Protein AF-A0A6P8AQR3-F1 (afdb_monomer_lite)

InterPro domains:
  IPR016169 FAD-binding, type PCMH, subdomain 2 [G3DSA:3.30.465.10] (31-129)
  IPR036318 FAD-binding, type PCMH-like superfamily [SSF56176] (46-127)
  IPR050416 FAD-linked Oxidoreductases in Biosynthetic Pathways [PTHR42973] (19-128)

pLDDT: mean 77.7, std 20.12, range [35.5, 97.06]

Sequence (129 aa):
MAQLRAVQILRSWRLWTKSTFLICDILEAVGLGNRLSSNLSTLYDDTLSAYWPLDSTQISPACIFFPQSAEEVATAVEVLGVSGTDNNDGNLKGCNQSCKFAVRGAGHTANPGANNIRDGVTIDFSELV

Secondary structure (DSSP, 8-state):
------------------TTGGGHHHHHHTT-GGGEEETTSHHHHHHHHT-SSHHHHT---SEEE---SHHHHHHHHHHHHTTSS-----S--S-SS---EEEESS----STTTSS-TTSEEEEGGG--

Organism: Pyricularia grisea (NCBI:txid148305)

Foldseek 3Di:
DDDDDDDDDDPDDDDDDDPLVLALVLLVVVPQNVQKDAPVDPVQLVVLVLAPAPVSSVAHESIEGADQDPVSVVSSCVLLVVQDDDDPDPPDNSDPHDQQEEEDDPRPDNDPSHQGHHSHYHYHHPNHD

Radius of gyration: 18.4 Å; chains: 1; bounding box: 54×58×29 Å

Structure (mmCIF, N/CA/C/O backbone):
data_AF-A0A6P8AQR3-F1
#
_entry.id   AF-A0A6P8AQR3-F1
#
loop_
_atom_site.group_PDB
_atom_site.id
_atom_site.type_symbol
_atom_site.label_atom_id
_atom_site.label_alt_id
_atom_site.label_comp_id
_atom_site.label_asym_id
_atom_site.label_entity_id
_atom_site.label_seq_id
_atom_site.pdbx_PDB_ins_code
_atom_site.Cartn_x
_atom_site.Cartn_y
_atom_site.Cartn_z
_atom_site.occupancy
_atom_site.B_iso_or_equiv
_atom_site.auth_seq_id
_atom_site.auth_comp_id
_atom_site.auth_asym_id
_atom_site.auth_atom_id
_atom_site.pdbx_PDB_model_num
ATOM 1 N N . MET A 1 1 ? -38.469 -47.561 -13.720 1.00 38.62 1 MET A N 1
ATOM 2 C CA . MET A 1 1 ? -37.323 -47.580 -12.790 1.00 38.62 1 MET A CA 1
ATOM 3 C C . MET A 1 1 ? -37.113 -46.157 -12.319 1.00 38.62 1 MET A C 1
ATOM 5 O O . MET A 1 1 ? -36.975 -45.271 -13.150 1.00 38.62 1 MET A O 1
ATOM 9 N N . ALA A 1 2 ? -37.261 -45.937 -11.016 1.00 35.50 2 ALA A N 1
ATOM 10 C CA . ALA A 1 2 ? -37.078 -44.644 -10.373 1.00 35.50 2 ALA A CA 1
ATOM 11 C C . ALA A 1 2 ? -35.598 -44.222 -10.366 1.00 35.50 2 ALA A C 1
ATOM 13 O O . ALA A 1 2 ? -34.742 -45.083 -10.558 1.00 35.50 2 ALA A O 1
ATOM 14 N N . GLN A 1 3 ? -35.373 -42.929 -10.084 1.00 38.72 3 GLN A N 1
ATOM 15 C CA . GLN A 1 3 ? -34.260 -42.257 -9.371 1.00 38.72 3 GLN A CA 1
ATOM 16 C C . GLN A 1 3 ? -33.909 -40.953 -10.120 1.00 38.72 3 GLN A C 1
ATOM 18 O O . GLN A 1 3 ? -33.757 -40.992 -11.332 1.00 38.72 3 GLN A O 1
ATOM 23 N N . LEU A 1 4 ? -33.736 -39.758 -9.554 1.00 36.31 4 LEU A N 1
ATOM 24 C CA . LEU A 1 4 ? -34.072 -39.096 -8.290 1.00 36.31 4 LEU A CA 1
ATOM 25 C C . LEU A 1 4 ? -33.949 -37.577 -8.584 1.00 36.31 4 LEU A C 1
ATOM 27 O O . LEU A 1 4 ? -33.376 -37.162 -9.589 1.00 36.31 4 LEU A O 1
ATOM 31 N N . ARG A 1 5 ? -34.528 -36.748 -7.716 1.00 49.84 5 ARG A N 1
ATOM 32 C CA . ARG A 1 5 ? -34.654 -35.286 -7.826 1.00 49.84 5 ARG A CA 1
ATOM 33 C C . ARG A 1 5 ? -33.295 -34.569 -7.761 1.00 49.84 5 ARG A C 1
ATOM 35 O O . ARG A 1 5 ? -32.525 -34.843 -6.851 1.00 49.84 5 ARG A O 1
ATOM 42 N N . ALA A 1 6 ? -33.083 -33.557 -8.604 1.00 37.53 6 ALA A N 1
ATOM 43 C CA . ALA A 1 6 ? -32.101 -32.500 -8.357 1.00 37.53 6 ALA A CA 1
ATOM 44 C C . ALA A 1 6 ? -32.831 -31.148 -8.283 1.00 37.53 6 ALA A C 1
ATOM 46 O O . ALA A 1 6 ? -33.319 -30.627 -9.285 1.00 37.53 6 ALA A O 1
ATOM 47 N N . VAL A 1 7 ? -32.971 -30.633 -7.062 1.00 43.28 7 VAL A N 1
ATOM 48 C CA . VAL A 1 7 ? -33.385 -29.258 -6.752 1.00 43.28 7 VAL A CA 1
ATOM 49 C C . VAL A 1 7 ? -32.113 -28.435 -6.537 1.00 43.28 7 VAL A C 1
ATOM 51 O O . VAL A 1 7 ? -31.133 -28.987 -6.053 1.00 43.28 7 VAL A O 1
ATOM 54 N N . GLN A 1 8 ? -32.205 -27.130 -6.825 1.00 40.69 8 GLN A N 1
ATOM 55 C CA . GLN A 1 8 ? -31.312 -26.000 -6.479 1.00 40.69 8 GLN A CA 1
ATOM 56 C C . GLN A 1 8 ? -30.691 -25.353 -7.727 1.00 40.69 8 GLN A C 1
ATOM 58 O O . GLN A 1 8 ? -29.654 -25.758 -8.229 1.00 40.69 8 GLN A O 1
ATOM 63 N N . ILE A 1 9 ? -31.463 -24.501 -8.409 1.00 39.16 9 ILE A N 1
ATOM 64 C CA . ILE A 1 9 ? -31.560 -23.042 -8.173 1.00 39.16 9 ILE A CA 1
ATOM 65 C C . ILE A 1 9 ? -30.246 -22.332 -8.545 1.00 39.16 9 ILE A C 1
ATOM 67 O O . ILE A 1 9 ? -29.287 -22.310 -7.783 1.00 39.16 9 ILE A O 1
ATOM 71 N N . LEU A 1 10 ? -30.255 -21.750 -9.750 1.00 45.34 10 LEU A N 1
ATOM 72 C CA . LEU A 1 10 ? -29.649 -20.465 -10.128 1.00 45.34 10 LEU A CA 1
ATOM 73 C C . LEU A 1 10 ? -28.370 -20.046 -9.369 1.00 45.34 10 LEU A C 1
ATOM 75 O O . LEU A 1 10 ? -28.353 -19.032 -8.681 1.00 45.34 10 LEU A O 1
ATOM 79 N N . ARG A 1 11 ? -27.255 -20.755 -9.577 1.00 43.84 11 ARG A N 1
ATOM 80 C CA . ARG A 1 11 ? -25.908 -20.160 -9.473 1.00 43.84 11 ARG A CA 1
ATOM 81 C C . ARG A 1 11 ? -25.502 -19.699 -10.865 1.00 43.84 11 ARG A C 1
ATOM 83 O O . ARG A 1 11 ? -24.788 -20.377 -11.598 1.00 43.84 11 ARG A O 1
ATOM 90 N N . SER A 1 12 ? -26.135 -18.612 -11.281 1.00 44.28 12 SER A N 1
ATOM 91 C CA . SER A 1 12 ? -25.981 -18.023 -12.600 1.00 44.28 12 SER A CA 1
ATOM 92 C C . SER A 1 12 ? -24.528 -17.567 -12.818 1.00 44.28 12 SER A C 1
ATOM 94 O O . SER A 1 12 ? -23.992 -16.889 -11.948 1.00 44.28 12 SER A O 1
ATOM 96 N N . TRP A 1 13 ? -23.972 -17.882 -13.998 1.00 44.34 13 TRP A N 1
ATOM 97 C CA . TRP A 1 13 ? -22.686 -17.409 -14.558 1.00 44.34 13 TRP A CA 1
ATOM 98 C C . TRP A 1 13 ? -21.445 -17.986 -13.847 1.00 44.34 13 TRP A C 1
ATOM 100 O O . TRP A 1 13 ? -20.965 -17.479 -12.847 1.00 44.34 13 TRP A O 1
ATOM 110 N N . ARG A 1 14 ? -20.951 -19.1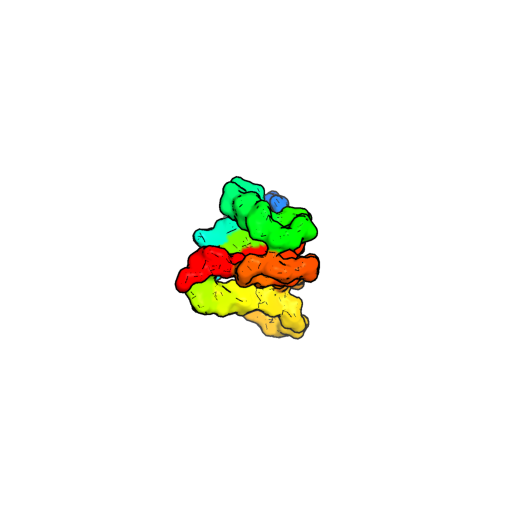72 -14.225 1.00 46.72 14 ARG A N 1
ATOM 111 C CA . ARG A 1 14 ? -19.943 -19.364 -15.290 1.00 46.72 14 ARG A CA 1
ATOM 112 C C . ARG A 1 14 ? -18.965 -18.189 -15.447 1.00 46.72 14 ARG A C 1
ATOM 114 O O . ARG A 1 14 ? -19.285 -17.205 -16.094 1.00 46.72 14 ARG A O 1
ATOM 121 N N . LEU A 1 15 ? -17.751 -18.426 -14.944 1.00 54.00 15 LEU A N 1
ATOM 122 C CA . LEU A 1 15 ? -16.477 -18.248 -15.649 1.00 54.00 15 LEU A CA 1
ATOM 123 C C . LEU A 1 15 ? -16.325 -16.919 -16.401 1.00 54.00 15 LEU A C 1
ATOM 125 O O . LEU A 1 15 ? -16.547 -16.853 -17.610 1.00 54.00 15 LEU A O 1
ATOM 129 N N . TRP A 1 16 ? -15.815 -15.910 -15.699 1.00 47.69 16 TRP A N 1
ATOM 130 C CA . TRP A 1 16 ? -14.994 -14.887 -16.331 1.00 47.69 16 TRP A CA 1
ATOM 131 C C . TRP A 1 16 ? -13.590 -14.904 -15.727 1.00 47.69 16 TRP A C 1
ATOM 133 O O . TRP A 1 16 ? -13.366 -15.238 -14.567 1.00 47.69 16 TRP A O 1
ATOM 143 N N . THR A 1 17 ? -12.642 -14.671 -16.610 1.00 53.59 17 THR A N 1
ATOM 144 C CA . THR A 1 17 ? -11.208 -14.903 -16.524 1.00 53.59 17 THR A CA 1
ATOM 145 C C . THR A 1 17 ? -10.479 -13.781 -15.786 1.00 53.59 17 THR A C 1
ATOM 147 O O . THR A 1 17 ? -10.671 -12.629 -16.160 1.00 53.59 17 THR A O 1
ATOM 150 N N . LYS A 1 18 ? -9.571 -14.121 -14.857 1.00 41.44 18 LYS A N 1
ATOM 151 C CA . LYS A 1 18 ? -8.155 -13.673 -14.768 1.00 41.44 18 LYS A CA 1
ATOM 152 C C . LYS A 1 18 ? -7.623 -13.862 -13.340 1.00 41.44 18 LYS A C 1
ATOM 154 O O . LYS A 1 18 ? -8.059 -13.200 -12.406 1.00 41.44 18 LYS A O 1
ATOM 159 N N . SER A 1 19 ? -6.620 -14.723 -13.196 1.00 53.50 19 SER A N 1
ATOM 160 C CA . SER A 1 19 ? -5.935 -15.077 -11.941 1.00 53.50 19 SER A CA 1
ATOM 161 C C . SER A 1 19 ? -5.070 -13.962 -11.313 1.00 53.50 19 SER A C 1
ATOM 163 O O . SER A 1 19 ? -4.104 -14.269 -10.630 1.00 53.50 19 SER A O 1
ATOM 165 N N . THR A 1 20 ? -5.411 -12.686 -11.505 1.00 50.09 20 THR A N 1
ATOM 166 C CA . THR A 1 20 ? -4.742 -11.527 -10.871 1.00 50.09 20 THR A CA 1
ATOM 167 C C . THR A 1 20 ? -5.698 -10.747 -9.956 1.00 50.09 20 THR A C 1
ATOM 169 O O . THR A 1 20 ? -5.247 -10.063 -9.048 1.00 50.09 20 THR A O 1
ATOM 172 N N . PHE A 1 21 ? -7.016 -10.907 -10.140 1.00 54.88 21 PHE A N 1
ATOM 173 C CA . PHE A 1 21 ? -8.053 -10.306 -9.286 1.00 54.88 21 PHE A CA 1
ATOM 174 C C . PHE A 1 21 ? -8.138 -10.964 -7.899 1.00 54.88 21 PHE A C 1
ATOM 176 O O . PHE A 1 21 ? -8.375 -10.291 -6.905 1.00 54.88 21 PHE A O 1
ATOM 183 N N . LEU A 1 22 ? -7.798 -12.255 -7.806 1.00 72.50 22 LEU A N 1
ATOM 184 C CA . LEU A 1 22 ? -8.011 -13.060 -6.598 1.00 72.50 22 LEU A CA 1
ATOM 185 C C . LEU A 1 22 ? -7.349 -12.512 -5.327 1.00 72.50 22 LEU A C 1
ATOM 187 O O . LEU A 1 22 ? -7.835 -12.800 -4.241 1.00 72.50 22 LEU A O 1
ATOM 191 N N . ILE A 1 23 ? -6.234 -11.785 -5.436 1.00 80.69 23 ILE A N 1
ATOM 192 C CA . ILE A 1 23 ? -5.490 -11.335 -4.254 1.00 80.69 23 ILE A CA 1
ATOM 193 C C . ILE A 1 23 ? -6.003 -10.014 -3.678 1.00 80.69 23 ILE A C 1
ATOM 195 O O . ILE A 1 23 ? -6.040 -9.846 -2.462 1.00 80.69 23 ILE A O 1
ATOM 199 N N . CYS A 1 24 ? -6.432 -9.096 -4.541 1.00 89.12 24 CYS A N 1
ATOM 200 C CA . CYS A 1 24 ? -6.986 -7.808 -4.133 1.00 89.12 24 CYS A CA 1
ATOM 201 C C . CYS A 1 24 ? -8.422 -7.973 -3.626 1.00 89.12 24 CYS A C 1
ATOM 203 O O . CYS A 1 24 ? -8.790 -7.362 -2.624 1.00 89.12 24 CYS A O 1
ATOM 205 N N . ASP A 1 25 ? -9.174 -8.905 -4.223 1.00 87.50 25 ASP A N 1
ATOM 206 C CA . ASP A 1 25 ? -10.527 -9.279 -3.799 1.00 87.50 25 ASP A CA 1
ATOM 207 C C . ASP A 1 25 ? -10.583 -9.719 -2.323 1.00 87.50 25 ASP A C 1
ATOM 209 O O . ASP A 1 25 ? -11.603 -9.549 -1.662 1.00 87.50 25 ASP A O 1
ATOM 213 N N . ILE A 1 26 ? -9.489 -10.265 -1.773 1.00 86.56 26 ILE A N 1
ATOM 214 C CA . ILE A 1 26 ? -9.412 -10.652 -0.353 1.00 86.56 26 ILE A CA 1
ATOM 215 C C . ILE A 1 26 ? -9.520 -9.422 0.549 1.00 86.56 26 ILE A C 1
ATOM 217 O O . ILE A 1 26 ? -10.225 -9.464 1.555 1.00 86.56 26 ILE A O 1
ATOM 221 N N . LEU A 1 27 ? -8.846 -8.328 0.185 1.00 90.12 27 LEU A N 1
ATOM 222 C CA . LEU A 1 27 ? -8.914 -7.071 0.926 1.00 90.12 27 LEU A CA 1
ATOM 223 C C . LEU A 1 27 ? -10.284 -6.409 0.747 1.00 90.12 27 LEU A C 1
ATOM 225 O O . LEU A 1 27 ? -10.851 -5.900 1.712 1.00 90.12 27 LEU A O 1
ATOM 229 N N . GLU A 1 28 ? -10.868 -6.486 -0.451 1.00 91.25 28 GLU A N 1
ATOM 230 C CA . GLU A 1 28 ? -12.248 -6.039 -0.671 1.00 91.25 28 GLU A CA 1
ATOM 231 C C . GLU A 1 28 ? -13.247 -6.808 0.204 1.00 91.25 28 GLU A C 1
ATOM 233 O O . GLU A 1 28 ? -14.108 -6.198 0.840 1.00 91.25 28 GLU A O 1
ATOM 238 N N . ALA A 1 29 ? -13.099 -8.133 0.298 1.00 88.19 29 ALA A N 1
ATOM 239 C CA . ALA A 1 29 ? -13.990 -9.009 1.055 1.00 88.19 29 ALA A CA 1
ATOM 240 C C . ALA A 1 29 ? -13.984 -8.739 2.568 1.00 88.19 29 ALA A C 1
ATOM 242 O O . ALA A 1 29 ? -14.985 -9.005 3.233 1.00 88.19 29 ALA A O 1
ATOM 243 N N . VAL A 1 30 ? -12.891 -8.189 3.108 1.00 89.38 30 VAL A N 1
ATOM 244 C CA . VAL A 1 30 ? -12.803 -7.748 4.514 1.00 89.38 30 VAL A CA 1
ATOM 245 C C . VAL A 1 30 ? -13.103 -6.260 4.705 1.00 89.38 30 VAL A C 1
ATOM 247 O O . VAL A 1 30 ? -12.890 -5.718 5.786 1.00 89.38 30 VAL A O 1
ATOM 250 N N . GLY A 1 31 ? -13.643 -5.598 3.680 1.00 93.81 31 GLY A N 1
ATOM 251 C CA . GLY A 1 31 ? -14.124 -4.220 3.768 1.00 93.81 31 GLY A CA 1
ATOM 252 C C . GLY A 1 31 ? -13.063 -3.149 3.522 1.00 93.81 31 GLY A C 1
ATOM 253 O O . GLY A 1 31 ? -13.322 -1.985 3.805 1.00 93.81 31 GLY A O 1
ATOM 254 N N . LEU A 1 32 ? -11.900 -3.509 2.970 1.00 95.25 32 LEU A N 1
ATOM 255 C CA . LEU A 1 32 ? -10.800 -2.578 2.681 1.00 95.25 32 LEU A CA 1
ATOM 256 C C . LEU A 1 32 ? -10.763 -2.115 1.213 1.00 95.25 32 LEU A C 1
ATOM 258 O O . LEU A 1 32 ? -9.805 -1.476 0.785 1.00 95.25 32 LEU A O 1
ATOM 262 N N . GLY A 1 33 ? -11.796 -2.411 0.418 1.00 93.62 33 GLY A N 1
ATOM 263 C CA . GLY A 1 33 ? -11.800 -2.133 -1.026 1.00 93.62 33 GLY A CA 1
ATOM 264 C C . GLY A 1 33 ? -11.710 -0.650 -1.401 1.00 93.62 33 GLY A C 1
ATOM 265 O O . GLY A 1 33 ? -11.125 -0.300 -2.421 1.00 93.62 33 GLY A O 1
ATOM 266 N N . ASN A 1 34 ? -12.204 0.251 -0.550 1.00 95.12 34 ASN A N 1
ATOM 267 C CA . ASN A 1 34 ? -12.081 1.703 -0.740 1.00 95.12 3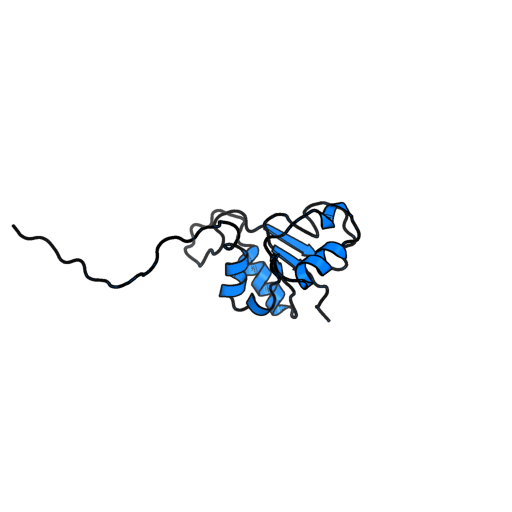4 ASN A CA 1
ATOM 268 C C . ASN A 1 34 ? -1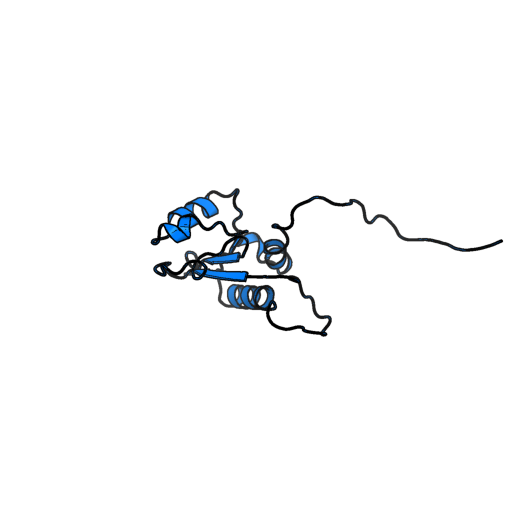0.654 2.241 -0.521 1.00 95.12 34 ASN A C 1
ATOM 270 O O . ASN A 1 34 ? -10.423 3.432 -0.720 1.00 95.12 34 ASN A O 1
ATOM 274 N N . ARG A 1 35 ? -9.720 1.390 -0.085 1.00 95.94 35 ARG A N 1
ATOM 275 C CA . ARG A 1 35 ? -8.295 1.699 0.102 1.00 95.94 35 ARG A CA 1
ATOM 276 C C . ARG A 1 35 ? -7.414 1.121 -0.998 1.00 95.94 35 ARG A C 1
ATOM 278 O O . ARG A 1 35 ? -6.190 1.189 -0.897 1.00 95.94 35 ARG A O 1
ATOM 285 N N . LEU A 1 36 ? -8.014 0.484 -2.002 1.00 95.38 36 LEU A N 1
ATOM 286 C CA . LEU A 1 36 ? -7.285 -0.178 -3.070 1.00 95.38 36 LEU A CA 1
ATOM 287 C C . LEU A 1 36 ? -7.186 0.711 -4.299 1.00 95.38 36 LEU A C 1
ATOM 289 O O . LEU A 1 36 ? -8.141 1.354 -4.727 1.00 95.38 36 LEU A O 1
ATOM 293 N N . SER A 1 37 ? -6.013 0.667 -4.909 1.00 95.50 37 SER A N 1
ATOM 294 C CA . SER A 1 37 ? -5.729 1.277 -6.191 1.00 95.50 37 SER A CA 1
ATOM 295 C C . SER A 1 37 ? -5.303 0.194 -7.173 1.00 95.50 37 SER A C 1
ATOM 297 O O . SER A 1 37 ? -4.380 -0.581 -6.906 1.00 95.50 37 SER A O 1
ATOM 299 N N . SER A 1 38 ? -6.006 0.116 -8.301 1.00 92.19 38 SER A N 1
ATOM 300 C CA . SER A 1 38 ? -5.725 -0.825 -9.387 1.00 92.19 38 SER A CA 1
ATOM 301 C C . SER A 1 38 ? -4.901 -0.161 -10.487 1.00 92.19 38 SER A C 1
ATOM 303 O O . SER A 1 38 ? -4.848 1.063 -10.574 1.00 92.19 38 SER A O 1
ATOM 305 N N . ASN A 1 39 ? -4.335 -0.965 -11.387 1.00 88.31 39 ASN A N 1
ATOM 306 C CA . ASN A 1 39 ? -3.541 -0.494 -12.529 1.00 88.31 39 ASN A CA 1
ATOM 307 C C . ASN A 1 39 ? -4.295 0.374 -13.560 1.00 88.31 39 ASN A C 1
ATOM 309 O O . ASN A 1 39 ? -3.719 0.750 -14.575 1.00 88.31 39 ASN A O 1
ATOM 313 N N . LEU A 1 40 ? -5.584 0.642 -13.340 1.00 89.25 40 LEU A N 1
ATOM 314 C CA . LEU A 1 40 ? -6.393 1.553 -14.151 1.00 89.25 40 LEU A CA 1
ATOM 315 C C . LEU A 1 40 ? -6.531 2.941 -13.512 1.00 89.25 40 LEU A C 1
ATOM 317 O O . LEU A 1 40 ? -7.158 3.820 -14.102 1.00 89.25 40 LEU A O 1
ATOM 321 N N . SER A 1 41 ? -6.025 3.127 -12.292 1.00 91.81 41 SER A N 1
ATOM 322 C CA . SER A 1 41 ? -6.155 4.372 -11.545 1.00 91.81 41 SER A CA 1
ATOM 323 C C . SER A 1 41 ? -4.927 5.265 -11.746 1.00 91.81 41 SER A C 1
ATOM 325 O O . SER A 1 41 ? -3.800 4.786 -11.841 1.00 91.81 41 SER A O 1
ATOM 327 N N . THR A 1 42 ? -5.136 6.583 -11.739 1.00 94.31 42 THR A N 1
ATOM 328 C CA . THR A 1 42 ? -4.027 7.549 -11.776 1.00 94.31 42 THR A CA 1
ATOM 329 C C . THR A 1 42 ? -3.172 7.475 -10.516 1.00 94.31 42 THR A C 1
ATOM 331 O O . THR A 1 42 ? -1.956 7.568 -10.604 1.00 94.31 42 THR A O 1
ATOM 334 N N . LEU A 1 43 ? -3.790 7.231 -9.353 1.00 94.12 43 LEU A N 1
ATOM 335 C CA . LEU A 1 43 ? -3.079 7.075 -8.083 1.00 94.12 43 LEU A CA 1
ATOM 336 C C . LEU A 1 43 ? -2.073 5.921 -8.150 1.00 94.12 43 LEU A C 1
ATOM 338 O O . LEU A 1 43 ? -0.974 6.037 -7.632 1.00 94.12 43 LEU A O 1
ATOM 342 N N . TYR A 1 44 ? -2.424 4.815 -8.809 1.00 94.44 44 TYR A N 1
ATOM 343 C CA . TYR A 1 44 ? -1.511 3.689 -8.994 1.00 94.44 44 TYR A CA 1
ATOM 344 C C . TYR A 1 44 ? -0.254 4.104 -9.774 1.00 94.44 44 TYR A C 1
ATOM 346 O O . TYR A 1 44 ? 0.865 3.838 -9.329 1.00 94.44 44 TYR A O 1
ATOM 354 N N . ASP A 1 45 ? -0.435 4.788 -10.906 1.00 94.50 45 ASP A N 1
ATOM 355 C CA . ASP A 1 45 ? 0.669 5.243 -11.756 1.00 94.50 45 ASP A CA 1
ATOM 356 C C . ASP A 1 45 ? 1.527 6.305 -11.052 1.00 94.50 45 ASP A C 1
ATOM 358 O O . ASP A 1 45 ? 2.760 6.220 -11.063 1.00 94.50 45 ASP A O 1
ATOM 362 N N . ASP A 1 46 ? 0.886 7.258 -10.372 1.00 94.12 46 ASP A N 1
ATOM 363 C CA . ASP A 1 46 ? 1.554 8.294 -9.583 1.00 94.12 46 ASP A CA 1
ATOM 364 C C . ASP A 1 46 ? 2.415 7.655 -8.485 1.00 94.12 46 ASP A C 1
ATOM 366 O O . ASP A 1 46 ? 3.603 7.970 -8.350 1.00 94.12 46 ASP A O 1
ATOM 370 N N . THR A 1 47 ? 1.864 6.679 -7.758 1.00 93.06 47 THR A N 1
ATOM 371 C CA . THR A 1 47 ? 2.578 5.942 -6.713 1.00 93.06 47 THR A CA 1
ATOM 372 C C . THR A 1 47 ? 3.787 5.186 -7.258 1.00 93.06 47 THR A C 1
ATOM 374 O O . THR A 1 47 ? 4.849 5.230 -6.624 1.00 93.06 47 THR A O 1
ATOM 377 N N . LEU A 1 48 ? 3.669 4.528 -8.420 1.00 92.75 48 LEU A N 1
ATOM 378 C CA . LEU A 1 48 ? 4.792 3.841 -9.070 1.00 92.75 48 LEU A CA 1
ATOM 379 C C . LEU A 1 48 ? 5.871 4.815 -9.549 1.00 92.75 48 LEU A C 1
ATOM 381 O O . LEU A 1 48 ? 7.057 4.510 -9.426 1.00 92.75 48 LEU A O 1
ATOM 385 N N . SER A 1 49 ? 5.490 5.994 -10.043 1.00 91.50 49 SER A N 1
ATOM 386 C CA . SER A 1 49 ? 6.441 7.022 -10.486 1.00 91.50 49 SER A CA 1
ATOM 387 C C . SER A 1 49 ? 7.226 7.660 -9.330 1.00 91.50 49 SER A C 1
ATOM 389 O O . SER A 1 49 ? 8.345 8.132 -9.524 1.00 91.50 49 SER A O 1
ATOM 391 N N . ALA A 1 50 ? 6.669 7.627 -8.115 1.00 90.00 50 ALA A N 1
ATOM 392 C CA . ALA A 1 50 ? 7.239 8.247 -6.923 1.00 90.00 50 ALA A CA 1
ATOM 393 C C . ALA A 1 50 ? 8.310 7.397 -6.210 1.00 90.00 50 ALA A C 1
ATOM 395 O O . ALA A 1 50 ? 8.824 7.805 -5.165 1.00 90.00 50 ALA A O 1
ATOM 396 N N . TYR A 1 51 ? 8.632 6.199 -6.707 1.00 88.94 51 TYR A N 1
ATOM 397 C CA . TYR A 1 51 ? 9.700 5.387 -6.123 1.00 88.94 51 TYR A CA 1
ATOM 398 C C . TYR A 1 51 ? 11.074 6.008 -6.379 1.00 88.94 51 TYR A C 1
ATOM 400 O O . TYR A 1 51 ? 11.408 6.382 -7.499 1.00 88.94 51 TYR A O 1
ATOM 408 N N . TRP A 1 52 ? 11.907 6.051 -5.336 1.00 88.31 52 TRP A N 1
ATOM 409 C CA . TRP A 1 52 ? 13.293 6.498 -5.469 1.00 88.31 52 TRP A CA 1
ATOM 410 C C . TRP A 1 52 ? 14.153 5.536 -6.317 1.00 88.31 52 TRP A C 1
ATOM 412 O O . TRP A 1 52 ? 14.857 6.011 -7.211 1.00 88.31 52 TRP A O 1
ATOM 422 N N . PRO A 1 53 ? 14.115 4.200 -6.109 1.00 86.19 53 PRO A N 1
ATOM 423 C CA . PRO A 1 53 ? 14.814 3.270 -6.988 1.00 86.19 53 PRO A CA 1
ATOM 424 C C . PRO A 1 53 ? 14.045 3.067 -8.299 1.00 86.19 53 PRO A C 1
ATOM 426 O O . PRO A 1 53 ? 12.895 2.626 -8.287 1.00 86.19 53 PRO A O 1
ATOM 429 N N . LEU A 1 54 ? 14.721 3.287 -9.430 1.00 85.62 54 LEU A N 1
ATOM 430 C CA . LEU A 1 54 ? 14.165 3.073 -10.776 1.00 85.62 54 LEU A CA 1
ATOM 431 C C . LEU A 1 54 ? 13.740 1.622 -11.042 1.00 85.62 54 LEU A C 1
ATOM 433 O O . LEU A 1 54 ? 12.885 1.368 -11.883 1.00 85.62 54 LEU A O 1
ATOM 437 N N . ASP A 1 55 ? 14.320 0.651 -10.342 1.00 86.25 55 ASP A N 1
ATOM 438 C CA . ASP A 1 55 ? 13.917 -0.748 -10.496 1.00 86.25 55 ASP A CA 1
ATOM 439 C C . ASP A 1 55 ? 12.549 -1.010 -9.853 1.00 86.25 55 ASP A C 1
ATOM 441 O O . ASP A 1 55 ? 11.762 -1.798 -10.375 1.00 86.25 55 ASP A O 1
ATOM 445 N N . SER A 1 56 ? 12.221 -0.309 -8.761 1.00 85.81 56 SER A N 1
ATOM 446 C CA . SER A 1 56 ? 10.923 -0.441 -8.095 1.00 85.81 56 SER A CA 1
ATOM 447 C C . SER A 1 56 ? 9.782 0.164 -8.915 1.00 85.81 56 SER A C 1
ATOM 449 O O . SER A 1 56 ? 8.660 -0.319 -8.794 1.00 85.81 56 SER A O 1
ATOM 451 N N . THR A 1 57 ? 10.044 1.151 -9.781 1.00 86.44 57 THR A N 1
ATOM 452 C CA . THR A 1 57 ? 9.026 1.731 -10.686 1.00 86.44 57 THR A CA 1
ATOM 453 C C . THR A 1 57 ? 8.597 0.744 -11.783 1.00 86.44 57 THR A C 1
ATOM 455 O O . THR A 1 57 ? 7.491 0.831 -12.308 1.00 86.44 57 THR A O 1
ATOM 458 N N . GLN A 1 58 ? 9.454 -0.232 -12.113 1.00 89.69 58 GLN A N 1
ATOM 459 C CA . GLN A 1 58 ? 9.216 -1.260 -13.139 1.00 89.69 58 GLN A CA 1
ATOM 460 C C . GLN A 1 58 ? 8.531 -2.521 -12.582 1.00 89.69 58 GLN A C 1
ATOM 462 O O . GLN A 1 58 ? 8.292 -3.494 -13.307 1.00 89.69 58 GLN A O 1
ATOM 467 N N . ILE A 1 59 ? 8.239 -2.542 -11.282 1.00 91.75 59 ILE A N 1
ATOM 468 C CA . ILE A 1 59 ? 7.519 -3.629 -10.626 1.00 91.75 59 ILE A CA 1
ATOM 469 C C . ILE A 1 59 ? 6.036 -3.259 -10.578 1.00 91.75 59 ILE A C 1
ATOM 471 O O . ILE A 1 59 ? 5.653 -2.262 -9.979 1.00 91.75 59 ILE A O 1
ATOM 475 N N . SER A 1 60 ? 5.196 -4.078 -11.207 1.00 92.62 60 SER A N 1
ATOM 476 C CA . SER A 1 60 ? 3.747 -3.870 -11.234 1.00 92.62 60 SER A CA 1
ATOM 477 C C . SER A 1 60 ? 3.055 -4.768 -10.202 1.00 92.62 60 SER A C 1
ATOM 479 O O . SER A 1 60 ? 2.986 -5.984 -10.427 1.00 92.62 60 SER A O 1
ATOM 481 N N . PRO A 1 61 ? 2.573 -4.217 -9.075 1.00 93.75 61 PRO A N 1
ATOM 482 C CA . PRO A 1 61 ? 1.704 -4.951 -8.164 1.00 93.75 61 PRO A CA 1
ATOM 483 C C . PRO A 1 61 ? 0.330 -5.223 -8.784 1.00 93.75 61 PRO A C 1
ATOM 485 O O . PRO A 1 61 ? -0.089 -4.575 -9.740 1.00 93.75 61 PRO A O 1
ATOM 488 N N . ALA A 1 62 ? -0.387 -6.202 -8.236 1.00 92.31 62 ALA A N 1
ATOM 489 C CA . ALA A 1 62 ? -1.777 -6.456 -8.611 1.00 92.31 62 ALA A CA 1
ATOM 490 C C . ALA A 1 62 ? -2.680 -5.290 -8.173 1.00 92.31 62 ALA A C 1
ATOM 492 O O . ALA A 1 62 ? -3.545 -4.844 -8.928 1.00 92.31 62 ALA A O 1
ATOM 493 N N . CYS A 1 63 ? -2.435 -4.771 -6.970 1.00 94.25 63 CYS A N 1
ATOM 494 C CA . CYS A 1 63 ? -3.029 -3.552 -6.439 1.00 94.25 63 CYS A CA 1
ATOM 495 C C . CYS A 1 63 ? -2.120 -2.937 -5.372 1.00 94.25 63 CYS A C 1
ATOM 497 O O . CYS A 1 63 ? -1.252 -3.602 -4.794 1.00 94.25 63 CYS A O 1
ATOM 499 N N . ILE A 1 64 ? -2.359 -1.660 -5.098 1.00 96.06 64 ILE A N 1
ATOM 500 C CA . ILE A 1 64 ? -1.731 -0.927 -4.003 1.00 96.06 64 ILE A CA 1
ATOM 501 C C . ILE A 1 64 ? -2.797 -0.665 -2.943 1.00 96.06 64 ILE A C 1
ATOM 503 O O . ILE A 1 64 ? -3.891 -0.212 -3.272 1.00 96.06 64 ILE A O 1
ATOM 507 N N . PHE A 1 65 ? -2.490 -0.989 -1.693 1.00 96.81 65 PHE A N 1
ATOM 508 C CA . PHE A 1 65 ? -3.349 -0.773 -0.536 1.00 96.81 65 PHE A CA 1
ATOM 509 C C . PHE A 1 65 ? -2.804 0.389 0.296 1.00 96.81 65 PHE A C 1
ATOM 511 O O . PHE A 1 65 ? -1.648 0.344 0.718 1.00 96.81 65 PHE A O 1
ATOM 518 N N . PHE A 1 66 ? -3.644 1.395 0.542 1.00 97.06 66 PHE A N 1
ATOM 519 C CA . PHE A 1 66 ? -3.315 2.601 1.306 1.00 97.06 66 PHE A CA 1
ATOM 520 C C . PHE A 1 66 ? -4.034 2.586 2.664 1.00 97.06 66 PHE A C 1
ATOM 522 O O . PHE A 1 66 ? -5.158 3.088 2.770 1.00 97.06 66 PHE A O 1
ATOM 529 N N . PRO A 1 67 ? -3.448 1.970 3.706 1.00 96.75 67 PRO A N 1
ATOM 530 C CA . PRO A 1 67 ? -4.052 1.956 5.030 1.00 96.75 67 PRO A CA 1
ATOM 531 C C . PRO A 1 67 ? -4.104 3.361 5.639 1.00 96.75 67 PRO A C 1
ATOM 533 O O . PRO A 1 67 ? -3.178 4.155 5.485 1.00 96.75 67 PRO A O 1
ATOM 536 N N . GLN A 1 68 ? -5.152 3.624 6.414 1.00 95.69 68 GLN A N 1
ATOM 537 C CA . GLN A 1 68 ? -5.333 4.861 7.182 1.00 95.69 68 GLN A CA 1
ATOM 538 C C . GLN A 1 68 ? -5.369 4.631 8.699 1.00 95.69 68 GLN A C 1
ATOM 540 O O . GLN A 1 68 ? -5.503 5.584 9.464 1.00 95.69 68 GLN A O 1
ATOM 545 N N . SER A 1 69 ? -5.254 3.381 9.160 1.00 95.31 69 SER A N 1
ATOM 546 C CA . SER A 1 69 ? -5.177 3.063 10.588 1.00 95.31 69 SER A CA 1
ATOM 547 C C . SER A 1 69 ? -4.369 1.795 10.869 1.00 95.31 69 SER A C 1
ATOM 549 O O . SER A 1 69 ? -4.129 0.970 9.983 1.00 95.31 69 SER A O 1
ATOM 551 N N . ALA A 1 70 ? -3.961 1.620 12.127 1.00 95.31 70 ALA A N 1
ATOM 552 C CA . ALA A 1 70 ? -3.267 0.414 12.570 1.00 95.31 70 ALA A CA 1
ATOM 553 C C . ALA A 1 70 ? -4.157 -0.837 12.462 1.00 95.31 70 ALA A C 1
ATOM 555 O O . ALA A 1 70 ? -3.660 -1.922 12.170 1.00 95.31 70 ALA A O 1
ATOM 556 N N . GLU A 1 71 ? -5.467 -0.689 12.654 1.00 95.75 71 GLU A N 1
ATOM 557 C CA . GLU A 1 71 ? -6.456 -1.761 12.519 1.00 95.75 71 GLU A CA 1
ATOM 558 C C . GLU A 1 71 ? -6.587 -2.222 11.063 1.00 95.75 71 GLU A C 1
ATOM 560 O O . GLU A 1 71 ? -6.637 -3.425 10.803 1.00 95.75 71 GLU A O 1
ATOM 565 N N . GLU A 1 72 ? -6.586 -1.286 10.106 1.00 95.94 72 GLU A N 1
ATOM 566 C CA . GLU A 1 72 ? -6.580 -1.609 8.675 1.00 95.94 72 GLU A CA 1
ATOM 567 C C . GLU A 1 72 ? -5.291 -2.356 8.287 1.00 95.94 72 GLU A C 1
ATOM 569 O O . GLU A 1 72 ? -5.351 -3.367 7.584 1.00 95.94 72 GLU A O 1
ATOM 574 N N . VAL A 1 73 ? -4.131 -1.923 8.804 1.00 95.38 73 VAL A N 1
ATOM 575 C CA . VAL A 1 73 ? -2.849 -2.628 8.612 1.00 95.38 73 VAL A CA 1
ATOM 576 C C . VAL A 1 73 ? -2.901 -4.034 9.203 1.00 95.38 73 VAL A C 1
ATOM 578 O O . VAL A 1 73 ? -2.532 -4.990 8.523 1.00 95.38 73 VAL A O 1
ATOM 581 N N . ALA A 1 74 ? -3.349 -4.174 10.452 1.00 93.81 74 ALA A N 1
ATOM 582 C CA . ALA A 1 74 ? -3.421 -5.461 11.136 1.00 93.81 74 ALA A CA 1
ATOM 583 C C . ALA A 1 74 ? -4.319 -6.440 10.371 1.00 93.81 74 ALA A C 1
ATOM 585 O O . ALA A 1 74 ? -3.902 -7.564 10.104 1.00 93.81 74 ALA A O 1
ATOM 586 N N . THR A 1 75 ? -5.491 -5.975 9.931 1.00 92.44 75 THR A N 1
ATOM 587 C CA . THR A 1 75 ? -6.436 -6.765 9.132 1.00 92.44 75 THR A CA 1
ATOM 588 C C . THR A 1 75 ? -5.815 -7.191 7.803 1.00 92.44 75 THR A C 1
ATOM 590 O O . THR A 1 75 ? -5.870 -8.364 7.441 1.00 92.44 75 THR A O 1
ATOM 593 N N . ALA A 1 76 ? -5.179 -6.264 7.076 1.00 91.88 76 ALA A N 1
ATOM 594 C CA . ALA A 1 76 ? -4.540 -6.568 5.799 1.00 91.88 76 ALA A CA 1
ATOM 595 C C . ALA A 1 76 ? -3.395 -7.581 5.954 1.00 91.88 76 ALA A C 1
ATOM 597 O O . ALA A 1 76 ? -3.304 -8.539 5.188 1.00 91.88 76 ALA A O 1
ATOM 598 N N . VAL A 1 77 ? -2.535 -7.409 6.960 1.00 91.12 77 VAL A N 1
ATOM 599 C CA . VAL A 1 77 ? -1.430 -8.339 7.237 1.00 91.12 77 VAL A CA 1
ATOM 600 C C . VAL A 1 77 ? -1.952 -9.703 7.676 1.00 91.12 77 VAL A C 1
ATOM 602 O O . VAL A 1 77 ? -1.390 -10.712 7.260 1.00 91.12 77 VAL A O 1
ATOM 605 N N . GLU A 1 78 ? -3.027 -9.759 8.461 1.00 87.69 78 GLU A N 1
ATOM 606 C CA . GLU A 1 78 ? -3.663 -11.015 8.856 1.00 87.69 78 GLU A CA 1
ATOM 607 C C . GLU A 1 78 ? -4.155 -11.787 7.628 1.00 87.69 78 GLU A C 1
ATOM 609 O O . GLU A 1 78 ? -3.785 -12.942 7.441 1.00 87.69 78 GLU A O 1
ATOM 614 N N . VAL A 1 79 ? -4.906 -11.153 6.725 1.00 85.19 79 VAL A N 1
ATOM 615 C CA . VAL A 1 79 ? -5.468 -11.868 5.565 1.00 85.19 79 VAL A CA 1
ATOM 616 C C . VAL A 1 79 ? -4.434 -12.188 4.482 1.00 85.19 79 VAL A C 1
ATOM 618 O O . VAL A 1 79 ? -4.524 -13.235 3.836 1.00 85.19 79 VAL A O 1
ATOM 621 N N . LEU A 1 80 ? -3.432 -11.323 4.284 1.00 85.31 80 LEU A N 1
ATOM 622 C CA . LEU A 1 80 ? -2.367 -11.530 3.295 1.00 85.31 80 LEU A CA 1
ATOM 623 C C . LEU A 1 80 ? -1.267 -12.470 3.815 1.00 85.31 80 LEU A C 1
ATOM 625 O O . LEU A 1 80 ? -0.689 -13.239 3.045 1.00 85.31 80 LEU A O 1
ATOM 629 N N . GLY A 1 81 ? -0.979 -12.426 5.118 1.00 76.69 81 GLY A N 1
ATOM 630 C CA . GLY A 1 81 ? 0.120 -13.132 5.780 1.00 76.69 81 GLY A CA 1
ATOM 631 C C . GLY A 1 81 ? -0.084 -14.637 5.956 1.00 76.69 81 GLY A C 1
ATOM 632 O O . GLY A 1 81 ? 0.888 -15.360 6.166 1.00 76.69 81 GLY A O 1
ATOM 633 N N . VAL A 1 82 ? -1.302 -15.154 5.771 1.00 61.59 82 VAL A N 1
ATOM 634 C CA . VAL A 1 82 ? -1.656 -16.588 5.918 1.00 61.59 82 VAL A CA 1
ATOM 635 C C . VAL A 1 82 ? -1.113 -17.472 4.761 1.00 61.59 82 VAL A C 1
ATOM 637 O O . VAL A 1 82 ? -1.572 -18.588 4.499 1.00 61.59 82 VAL A O 1
ATOM 640 N N . SER A 1 83 ? -0.085 -17.011 4.040 1.00 51.00 83 SER A N 1
ATOM 641 C CA . SER A 1 83 ? 0.579 -17.756 2.954 1.00 51.00 83 SER A CA 1
ATOM 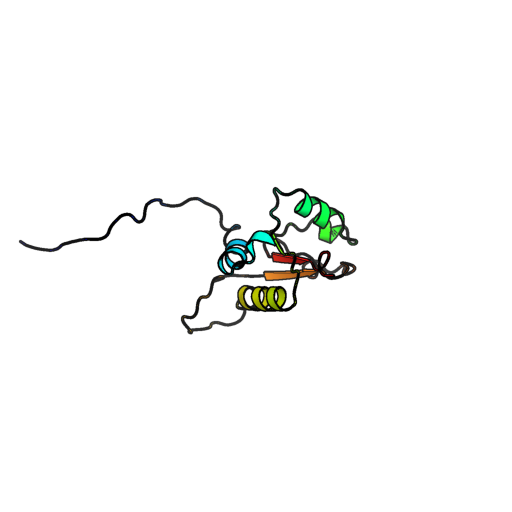642 C C . SER A 1 83 ? 1.795 -18.596 3.370 1.00 51.00 83 SER A C 1
ATOM 644 O O . SER A 1 83 ? 2.448 -19.173 2.502 1.00 51.00 83 SER A O 1
ATOM 646 N N . GLY A 1 84 ? 2.079 -18.744 4.663 1.00 45.06 84 GLY A N 1
ATOM 647 C CA . GLY A 1 84 ? 3.049 -19.715 5.176 1.00 45.06 84 GLY A CA 1
ATOM 648 C C . GLY A 1 84 ? 2.347 -20.806 5.980 1.00 45.06 84 GLY A C 1
ATOM 649 O O . GLY A 1 84 ? 1.524 -20.479 6.820 1.00 45.06 84 GLY A O 1
ATOM 650 N N . THR A 1 85 ? 2.714 -22.062 5.729 1.00 39.06 85 THR A N 1
ATOM 651 C CA . THR A 1 85 ? 2.246 -23.309 6.364 1.00 39.06 85 THR A CA 1
ATOM 652 C C . THR A 1 85 ? 0.904 -23.862 5.862 1.00 39.06 85 THR A C 1
ATOM 654 O O . THR A 1 85 ? -0.174 -23.293 5.987 1.00 39.06 85 THR A O 1
ATOM 657 N N . ASP A 1 86 ? 1.007 -25.011 5.206 1.00 50.97 86 ASP A N 1
ATOM 658 C CA . ASP A 1 86 ? 0.160 -26.196 5.327 1.00 50.97 86 ASP A CA 1
ATOM 659 C C . ASP A 1 86 ? -0.680 -26.223 6.621 1.00 50.97 86 ASP A C 1
ATOM 661 O O . ASP A 1 86 ? -0.339 -26.858 7.612 1.00 50.97 86 ASP A O 1
ATOM 665 N N . ASN A 1 87 ? -1.823 -25.535 6.598 1.00 46.84 87 ASN A N 1
ATOM 666 C CA . ASN A 1 87 ? -2.773 -25.502 7.703 1.00 46.84 87 ASN A CA 1
ATOM 667 C C . ASN A 1 87 ? -4.008 -26.314 7.302 1.00 46.84 87 ASN A C 1
ATOM 669 O O . ASN A 1 87 ? -4.829 -25.878 6.501 1.00 46.84 87 ASN A O 1
ATOM 673 N N . ASN A 1 88 ? -4.126 -27.516 7.869 1.00 52.84 88 ASN A N 1
ATOM 674 C CA . ASN A 1 88 ? -5.275 -28.429 7.756 1.00 52.84 88 ASN A CA 1
ATOM 675 C C . ASN A 1 88 ? -6.506 -27.942 8.559 1.00 52.84 88 ASN A C 1
ATOM 677 O O . ASN A 1 88 ? -7.334 -28.733 9.005 1.00 52.84 88 ASN A O 1
ATOM 681 N N . ASP A 1 89 ? -6.592 -26.637 8.782 1.00 56.00 89 ASP A N 1
ATOM 682 C CA . ASP A 1 89 ? -7.586 -25.930 9.575 1.00 56.00 89 ASP A CA 1
ATOM 683 C C . ASP A 1 89 ? -8.498 -25.205 8.575 1.00 56.00 89 ASP A C 1
ATOM 685 O O . ASP A 1 89 ? -8.046 -24.357 7.811 1.00 56.00 89 ASP A O 1
ATOM 689 N N . GLY A 1 90 ? -9.774 -25.581 8.526 1.00 50.31 90 GLY A N 1
ATOM 690 C CA . GLY A 1 90 ? -10.753 -25.095 7.551 1.00 50.31 90 GLY A CA 1
ATOM 691 C C . GLY A 1 90 ? -11.236 -23.648 7.730 1.00 50.31 90 GLY A C 1
ATOM 692 O O . GLY A 1 90 ? -12.344 -23.348 7.284 1.00 50.31 90 GLY A O 1
ATOM 693 N N . ASN A 1 91 ? -10.478 -22.761 8.378 1.00 49.97 91 ASN A N 1
ATOM 694 C CA . ASN A 1 91 ? -10.794 -21.332 8.432 1.00 49.97 91 ASN A CA 1
ATOM 695 C C . ASN A 1 91 ? -10.581 -20.641 7.071 1.00 49.97 91 ASN A C 1
ATOM 697 O O . ASN A 1 91 ? -9.814 -21.119 6.235 1.00 49.97 91 ASN A O 1
ATOM 701 N N . LEU A 1 92 ? -11.305 -19.535 6.823 1.00 48.62 92 LEU A N 1
ATOM 702 C CA . LEU A 1 92 ? -11.347 -18.821 5.535 1.00 48.62 92 LEU A CA 1
ATOM 703 C C . LEU A 1 92 ? -9.939 -18.448 5.029 1.00 48.62 92 LEU A C 1
ATOM 705 O O . LEU A 1 92 ? -9.407 -17.379 5.312 1.00 48.62 92 LEU A O 1
ATOM 709 N N . LYS A 1 93 ? -9.352 -19.327 4.215 1.00 51.91 93 LYS A N 1
ATOM 710 C CA . LYS A 1 93 ? -8.076 -19.123 3.532 1.00 51.91 93 LYS A CA 1
ATOM 711 C C . LYS A 1 93 ? -8.363 -18.498 2.168 1.00 51.91 93 LYS A C 1
ATOM 713 O O . LYS A 1 93 ? -8.585 -19.200 1.184 1.00 51.91 93 LYS A O 1
ATOM 718 N N . GLY A 1 94 ? -8.413 -17.166 2.112 1.00 51.44 94 GLY A N 1
ATOM 719 C CA . GLY A 1 94 ? -8.661 -16.434 0.861 1.00 51.44 94 GLY A CA 1
ATOM 720 C C . GLY A 1 94 ? -7.580 -16.680 -0.199 1.00 51.44 94 GLY A C 1
ATOM 721 O O . GLY A 1 94 ? -7.870 -16.687 -1.392 1.00 51.44 94 GLY A O 1
ATOM 722 N N . CYS A 1 95 ? -6.343 -16.965 0.227 1.00 61.16 95 CYS A N 1
ATOM 723 C CA . CYS A 1 95 ? -5.197 -17.092 -0.665 1.00 61.16 95 CYS A CA 1
ATOM 724 C C . CYS A 1 95 ? -4.536 -18.469 -0.587 1.00 61.16 95 CYS A C 1
ATOM 726 O O . CYS A 1 95 ? -3.768 -18.785 0.328 1.00 61.16 95 CYS A O 1
ATOM 728 N N . ASN A 1 96 ? -4.849 -19.315 -1.567 1.00 54.12 96 ASN A N 1
ATOM 729 C CA . ASN A 1 96 ? -4.397 -20.708 -1.600 1.00 54.12 96 ASN A CA 1
ATOM 730 C C . ASN A 1 96 ? -3.038 -20.903 -2.282 1.00 54.12 96 ASN A C 1
ATOM 732 O O . ASN A 1 96 ? -2.450 -21.972 -2.160 1.00 54.12 96 ASN A O 1
ATOM 736 N N . GLN A 1 97 ? -2.486 -19.862 -2.908 1.00 52.78 97 GLN A N 1
ATOM 737 C CA . GLN A 1 97 ? -1.133 -19.861 -3.453 1.00 52.78 97 GLN A CA 1
ATOM 738 C C . GLN A 1 97 ? -0.605 -18.427 -3.508 1.00 52.78 97 GLN A C 1
ATOM 740 O O . GLN A 1 97 ? -1.113 -17.606 -4.261 1.00 52.78 97 GLN A O 1
ATOM 745 N N . SER A 1 98 ? 0.476 -18.161 -2.775 1.00 58.12 98 SER A N 1
ATOM 746 C CA . SER A 1 98 ? 1.341 -16.998 -3.003 1.00 58.12 98 SER A CA 1
ATOM 747 C C . SER A 1 98 ? 0.696 -15.622 -2.797 1.00 58.12 98 SER A C 1
ATOM 749 O O . SER A 1 98 ? 0.935 -14.732 -3.613 1.00 58.12 98 SER A O 1
ATOM 751 N N . CYS A 1 99 ? -0.031 -15.399 -1.693 1.00 75.69 99 CYS A N 1
ATOM 752 C CA . CYS A 1 99 ? -0.270 -14.020 -1.263 1.00 75.69 99 CYS A CA 1
ATOM 753 C C . CYS A 1 99 ? 1.037 -13.404 -0.791 1.00 75.69 99 CYS A C 1
ATOM 755 O O . CYS A 1 99 ? 1.422 -13.519 0.369 1.00 75.69 99 CYS A O 1
ATOM 757 N N . LYS A 1 100 ? 1.761 -12.803 -1.729 1.00 85.25 100 LYS A N 1
ATOM 758 C CA . LYS A 1 100 ? 2.946 -12.023 -1.426 1.00 85.25 100 LYS A CA 1
ATOM 759 C C . LYS A 1 100 ? 2.530 -10.570 -1.329 1.00 85.25 100 LYS A C 1
ATOM 761 O O . LYS A 1 100 ? 1.788 -10.074 -2.179 1.00 85.25 100 LYS A O 1
ATOM 766 N N . PHE A 1 101 ? 3.049 -9.899 -0.318 1.00 91.69 101 PHE A N 1
ATOM 767 C CA . PHE A 1 101 ? 2.914 -8.465 -0.198 1.00 91.69 101 PHE A CA 1
ATOM 768 C C . PHE A 1 101 ? 4.272 -7.826 0.075 1.00 91.69 101 PHE A C 1
ATOM 770 O O . PHE A 1 101 ? 5.161 -8.454 0.652 1.00 91.69 101 PHE A O 1
ATOM 777 N N . ALA A 1 102 ? 4.423 -6.589 -0.380 1.00 93.50 102 ALA A N 1
ATOM 778 C CA . ALA A 1 102 ? 5.534 -5.708 -0.051 1.00 93.50 102 ALA A CA 1
ATOM 779 C C . ALA A 1 102 ? 5.027 -4.553 0.809 1.00 93.50 102 ALA A C 1
ATOM 781 O O . ALA A 1 102 ? 3.845 -4.213 0.770 1.00 93.50 102 ALA A O 1
ATOM 782 N N . VAL A 1 103 ? 5.929 -3.938 1.570 1.00 94.31 103 VAL A N 1
ATOM 783 C CA . VAL A 1 103 ? 5.595 -2.816 2.450 1.00 94.31 103 VAL A CA 1
ATOM 784 C C . VAL A 1 103 ? 6.450 -1.615 2.084 1.00 94.31 103 VAL A C 1
ATOM 786 O O . VAL A 1 103 ? 7.680 -1.658 2.155 1.00 94.31 103 VAL A O 1
ATOM 789 N N . ARG A 1 104 ? 5.792 -0.519 1.720 1.00 94.19 104 ARG A N 1
ATOM 790 C CA . ARG A 1 104 ? 6.410 0.775 1.462 1.00 94.19 104 ARG A CA 1
ATOM 791 C C . ARG A 1 104 ? 6.091 1.740 2.597 1.00 94.19 104 ARG A C 1
ATOM 793 O O . ARG A 1 104 ? 4.966 2.190 2.745 1.00 94.19 104 ARG A O 1
ATOM 800 N N . GLY A 1 105 ? 7.123 2.076 3.370 1.00 90.31 105 GLY A N 1
ATOM 801 C CA . GLY A 1 105 ? 7.157 3.302 4.173 1.00 90.31 105 GLY A CA 1
ATOM 802 C C . GLY A 1 105 ? 7.560 4.492 3.294 1.00 90.31 105 GLY A C 1
ATOM 803 O O . GLY A 1 105 ? 6.936 4.768 2.282 1.00 90.31 105 GLY A O 1
ATOM 804 N N . ALA A 1 106 ? 8.694 5.134 3.589 1.00 84.50 106 ALA A N 1
ATOM 805 C CA . ALA A 1 106 ? 9.216 6.231 2.757 1.00 84.50 106 ALA A CA 1
ATOM 806 C C . ALA A 1 106 ? 9.753 5.800 1.369 1.00 84.50 106 ALA A C 1
ATOM 808 O O . ALA A 1 106 ? 9.940 6.633 0.490 1.00 84.50 106 ALA A O 1
ATOM 809 N N . GLY A 1 107 ? 10.030 4.507 1.148 1.00 79.94 107 GLY A N 1
ATOM 810 C CA . GLY A 1 107 ? 10.397 3.989 -0.181 1.00 79.94 107 GLY A CA 1
ATOM 811 C C . GLY A 1 107 ? 11.883 4.063 -0.580 1.00 79.94 107 GLY A C 1
ATOM 812 O O . GLY A 1 107 ? 12.190 3.851 -1.748 1.00 79.94 107 GLY A O 1
ATOM 813 N N . HIS A 1 108 ? 12.821 4.276 0.352 1.00 84.19 108 HIS A N 1
ATOM 814 C CA . HIS A 1 108 ? 14.273 4.347 0.066 1.00 84.19 108 HIS A CA 1
ATOM 815 C C . HIS A 1 108 ? 14.986 2.994 -0.145 1.00 84.19 108 HIS A C 1
ATOM 817 O O . HIS A 1 108 ? 16.192 2.950 -0.384 1.00 84.19 108 HIS A O 1
ATOM 823 N N . THR A 1 109 ? 14.277 1.872 -0.041 1.00 84.94 109 THR A N 1
ATOM 824 C CA . THR A 1 109 ? 14.863 0.536 -0.212 1.00 84.94 109 THR A CA 1
ATOM 825 C C . THR A 1 109 ? 15.076 0.210 -1.690 1.00 84.94 109 THR A C 1
ATOM 827 O O . THR A 1 109 ? 14.116 0.179 -2.448 1.00 84.94 109 THR A O 1
ATOM 830 N N . ALA A 1 110 ? 16.312 -0.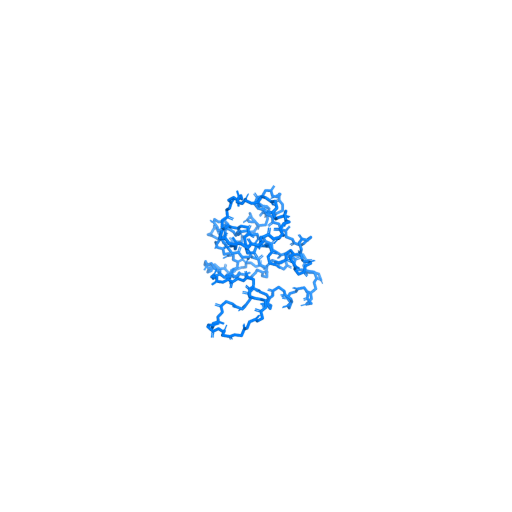105 -2.091 1.00 84.69 110 ALA A N 1
ATOM 831 C CA . ALA A 1 110 ? 16.650 -0.507 -3.464 1.00 84.69 110 ALA A CA 1
ATOM 832 C C . ALA A 1 110 ? 16.543 -2.023 -3.730 1.00 84.69 110 ALA A C 1
ATOM 834 O O . ALA A 1 110 ? 16.862 -2.476 -4.823 1.00 84.69 110 ALA A O 1
ATOM 835 N N . ASN A 1 111 ? 16.138 -2.824 -2.738 1.00 84.56 111 ASN A N 1
ATOM 836 C CA . ASN A 1 111 ? 15.988 -4.270 -2.897 1.00 84.56 111 ASN A CA 1
ATOM 837 C C . ASN A 1 111 ? 14.672 -4.604 -3.633 1.00 84.56 111 ASN A C 1
ATOM 839 O O . ASN A 1 111 ? 13.601 -4.328 -3.077 1.00 84.56 111 ASN A O 1
ATOM 843 N N . PRO A 1 112 ? 14.715 -5.225 -4.827 1.00 81.44 112 PRO A N 1
ATOM 844 C CA . PRO A 1 112 ? 13.510 -5.633 -5.541 1.00 81.44 112 PRO A CA 1
ATOM 845 C C . PRO A 1 112 ? 12.645 -6.566 -4.688 1.00 81.44 112 PRO A C 1
ATOM 847 O O . PRO A 1 112 ? 13.153 -7.480 -4.040 1.00 81.44 112 PRO A O 1
ATOM 850 N N . GLY A 1 113 ? 11.330 -6.352 -4.683 1.00 82.12 113 GLY A N 1
ATOM 851 C CA . GLY A 1 113 ? 10.406 -7.171 -3.893 1.00 82.12 113 GLY A CA 1
ATOM 852 C C . GLY A 1 113 ? 10.207 -6.713 -2.444 1.00 82.12 113 GLY A C 1
ATOM 853 O O . GLY A 1 113 ? 9.328 -7.252 -1.781 1.00 82.12 113 GLY A O 1
ATOM 854 N N . ALA A 1 114 ? 10.989 -5.752 -1.933 1.00 87.38 114 ALA A N 1
ATOM 855 C CA . ALA A 1 114 ? 10.873 -5.303 -0.541 1.00 87.38 114 ALA A CA 1
ATOM 856 C C . ALA A 1 114 ? 9.804 -4.215 -0.351 1.00 87.38 114 ALA A C 1
ATOM 858 O O . ALA A 1 114 ? 8.891 -4.373 0.456 1.00 87.38 114 ALA A O 1
ATOM 859 N N . ASN A 1 115 ? 9.919 -3.116 -1.104 1.00 91.56 115 ASN A N 1
ATOM 860 C CA . ASN A 1 115 ? 8.998 -1.973 -1.048 1.00 91.56 115 ASN A CA 1
ATOM 861 C C . ASN A 1 115 ? 7.985 -1.948 -2.200 1.00 91.56 115 ASN A C 1
ATOM 863 O O . ASN A 1 115 ? 7.133 -1.069 -2.240 1.00 91.56 115 ASN A O 1
ATOM 867 N N . ASN A 1 116 ? 8.091 -2.873 -3.149 1.00 93.75 116 ASN A N 1
ATOM 868 C CA . ASN A 1 116 ? 7.127 -3.099 -4.216 1.00 93.75 116 ASN A CA 1
ATOM 869 C C . ASN A 1 116 ? 7.218 -4.564 -4.651 1.00 93.75 116 ASN A C 1
ATOM 871 O O . ASN A 1 116 ? 8.307 -5.140 -4.583 1.00 93.75 116 ASN A O 1
ATOM 875 N N . ILE A 1 117 ? 6.124 -5.172 -5.111 1.00 92.00 117 ILE A N 1
ATOM 876 C CA . ILE A 1 117 ? 6.098 -6.592 -5.478 1.00 92.00 117 ILE A CA 1
ATOM 877 C C . ILE A 1 117 ? 5.301 -6.850 -6.750 1.00 92.00 117 ILE A C 1
ATOM 879 O O . ILE A 1 117 ? 4.252 -6.263 -6.968 1.00 92.00 117 ILE A O 1
ATOM 883 N N . ARG A 1 118 ? 5.802 -7.750 -7.602 1.00 91.00 118 ARG A N 1
ATOM 884 C CA . ARG A 1 118 ? 5.127 -8.118 -8.850 1.00 91.00 118 ARG A CA 1
ATOM 885 C C . ARG A 1 118 ? 3.948 -9.043 -8.563 1.00 91.00 118 ARG A C 1
ATOM 887 O O . ARG A 1 118 ? 4.125 -10.023 -7.840 1.00 91.00 118 ARG A O 1
ATOM 894 N N . ASP A 1 119 ? 2.796 -8.740 -9.160 1.00 87.94 119 ASP A N 1
ATOM 895 C CA . ASP A 1 119 ? 1.555 -9.532 -9.083 1.00 87.94 119 ASP A CA 1
ATOM 896 C C . ASP A 1 119 ? 1.032 -9.776 -7.647 1.00 87.94 119 ASP A C 1
ATOM 898 O O . ASP A 1 119 ? 0.189 -10.645 -7.426 1.00 87.94 119 ASP A O 1
ATOM 902 N N . GLY A 1 120 ? 1.529 -9.020 -6.662 1.00 89.56 120 GLY A N 1
ATOM 903 C CA . GLY A 1 120 ? 1.114 -9.081 -5.258 1.00 89.56 120 GLY A CA 1
ATOM 904 C C . GLY A 1 120 ? 0.496 -7.770 -4.778 1.00 89.56 120 GLY A C 1
ATOM 905 O O . GLY A 1 120 ? 0.196 -6.890 -5.584 1.00 89.56 120 GLY A O 1
ATOM 906 N N . VAL A 1 121 ? 0.329 -7.625 -3.464 1.00 93.19 121 VAL A N 1
ATOM 907 C CA . VAL A 1 121 ? -0.152 -6.370 -2.858 1.00 93.19 121 VAL A CA 1
ATOM 908 C C . VAL A 1 121 ? 1.029 -5.527 -2.404 1.00 93.19 121 VAL A C 1
ATOM 910 O O . VAL A 1 121 ? 1.884 -6.001 -1.660 1.00 93.19 121 VAL A O 1
ATOM 913 N N . THR A 1 122 ? 1.061 -4.259 -2.788 1.00 95.19 122 THR A N 1
ATOM 914 C CA . THR A 1 122 ? 1.956 -3.292 -2.144 1.00 95.19 122 THR A CA 1
ATOM 915 C C . THR A 1 122 ? 1.163 -2.529 -1.090 1.00 95.19 122 THR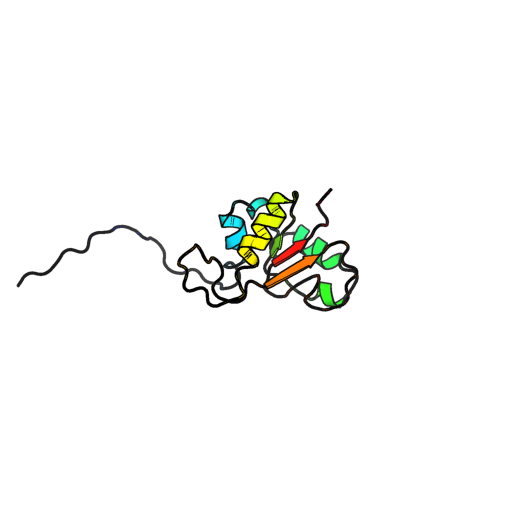 A C 1
ATOM 917 O O . THR A 1 122 ? 0.180 -1.879 -1.422 1.00 95.19 122 THR A O 1
ATOM 920 N N . ILE A 1 123 ? 1.568 -2.618 0.176 1.00 96.12 123 ILE A N 1
ATOM 921 C CA . ILE A 1 123 ? 1.014 -1.806 1.265 1.00 96.12 123 ILE A CA 1
ATOM 922 C C . ILE A 1 123 ? 1.813 -0.503 1.312 1.00 96.12 123 ILE A C 1
ATOM 924 O O . ILE A 1 123 ? 2.993 -0.534 1.666 1.00 96.12 123 ILE A O 1
ATOM 928 N N . ASP A 1 124 ? 1.199 0.616 0.936 1.00 96.44 124 ASP A N 1
ATOM 929 C CA . ASP A 1 124 ? 1.853 1.924 0.854 1.00 96.44 124 ASP A CA 1
ATOM 930 C C . ASP A 1 124 ? 1.348 2.861 1.957 1.00 96.44 124 ASP A C 1
ATOM 932 O O . ASP A 1 124 ? 0.176 3.221 2.020 1.00 96.44 124 ASP A O 1
ATOM 936 N N . PHE A 1 125 ? 2.258 3.251 2.845 1.00 95.38 125 PHE A N 1
ATOM 937 C CA . PHE A 1 125 ? 1.975 4.088 4.006 1.00 95.38 125 PHE A CA 1
ATOM 938 C C . PHE A 1 125 ? 1.989 5.589 3.669 1.00 95.38 125 PHE A C 1
ATOM 940 O O . PHE A 1 125 ? 1.909 6.409 4.579 1.00 95.38 125 PHE A O 1
ATOM 947 N N . SER A 1 126 ? 2.094 5.977 2.392 1.00 91.62 126 SER A N 1
ATOM 948 C CA . SER A 1 126 ? 2.160 7.385 1.973 1.00 91.62 126 SER A CA 1
ATOM 949 C C . SER A 1 126 ? 0.949 8.233 2.375 1.00 91.62 126 SER A C 1
ATOM 951 O O . SER A 1 126 ? 1.067 9.453 2.440 1.00 91.62 126 SER A O 1
ATOM 953 N N . GLU A 1 127 ? -0.205 7.610 2.625 1.00 88.12 127 GLU A N 1
ATOM 954 C CA . GLU A 1 127 ? -1.435 8.287 3.067 1.00 88.12 127 GLU A CA 1
ATOM 955 C C . GLU A 1 127 ? -1.691 8.185 4.582 1.00 88.12 127 GLU A C 1
ATOM 957 O O . GLU A 1 127 ? -2.677 8.735 5.075 1.00 88.12 127 GLU A O 1
ATOM 962 N N . LEU A 1 128 ? -0.821 7.497 5.331 1.00 85.12 128 LEU A N 1
ATOM 963 C CA . LEU A 1 128 ? -0.966 7.340 6.776 1.00 85.12 128 LEU A CA 1
ATOM 964 C C . LEU A 1 128 ? -0.393 8.574 7.494 1.00 85.12 128 LEU A C 1
ATOM 966 O O . LEU A 1 128 ? 0.817 8.807 7.460 1.00 85.12 128 LEU A O 1
ATOM 970 N N . VAL A 1 129 ? -1.272 9.358 8.129 1.00 69.94 129 VAL A N 1
ATOM 971 C CA . VAL A 1 129 ? -0.951 10.602 8.863 1.00 69.94 129 VAL A CA 1
ATOM 972 C C . VAL A 1 129 ? -0.877 10.419 10.372 1.00 69.94 129 VAL A C 1
ATOM 974 O O . VAL A 1 129 ? -1.637 9.587 10.914 1.00 69.94 129 VAL A O 1
#